Protein AF-A0A158KJ14-F1 (afdb_monomer_lite)

Radius of gyration: 31.63 Å; chains: 1; bounding box: 38×64×87 Å

Structure (mmCIF, N/CA/C/O backbone):
data_AF-A0A158KJ14-F1
#
_entry.id   AF-A0A158KJ14-F1
#
loop_
_atom_site.group_PDB
_atom_site.id
_atom_site.type_symbol
_atom_site.label_atom_id
_atom_site.label_alt_id
_atom_site.label_comp_id
_atom_site.label_asym_id
_atom_site.label_entity_id
_atom_site.label_seq_id
_atom_site.pdbx_PDB_ins_code
_atom_site.Cartn_x
_atom_site.Cartn_y
_atom_site.Cartn_z
_atom_site.occupancy
_atom_site.B_iso_or_equiv
_atom_site.auth_seq_id
_atom_site.auth_comp_id
_atom_site.auth_asym_id
_atom_site.auth_atom_id
_atom_site.pdbx_PDB_model_num
ATOM 1 N N . MET A 1 1 ? -6.276 -10.928 70.778 1.00 41.97 1 MET A N 1
ATOM 2 C CA . MET A 1 1 ? -7.414 -10.265 70.110 1.00 41.97 1 MET A CA 1
ATOM 3 C C . MET A 1 1 ? -7.277 -8.772 70.332 1.00 41.97 1 MET A C 1
ATOM 5 O O . MET A 1 1 ? -7.628 -8.351 71.420 1.00 41.97 1 MET A O 1
ATOM 9 N N . THR A 1 2 ? -6.784 -8.009 69.351 1.00 34.28 2 THR A N 1
ATOM 10 C CA . THR A 1 2 ? -7.153 -6.588 69.202 1.00 34.28 2 THR A CA 1
ATOM 11 C C . THR A 1 2 ? -6.913 -6.160 67.759 1.00 34.28 2 THR A C 1
ATOM 13 O O . THR A 1 2 ? -5.818 -6.326 67.227 1.00 34.28 2 THR A O 1
ATOM 16 N N . THR A 1 3 ? -7.967 -5.669 67.124 1.00 40.19 3 THR A N 1
ATOM 17 C CA . THR A 1 3 ? -8.015 -5.109 65.775 1.00 40.19 3 THR A CA 1
ATOM 18 C C . THR A 1 3 ? -7.750 -3.603 65.787 1.00 40.19 3 THR A C 1
ATOM 20 O O . THR A 1 3 ? -8.198 -2.917 66.698 1.00 40.19 3 THR A O 1
ATOM 23 N N . SER A 1 4 ? -7.072 -3.152 64.725 1.00 47.03 4 SER A N 1
ATOM 24 C CA . SER A 1 4 ? -7.265 -1.914 63.942 1.00 47.03 4 SER A CA 1
ATOM 25 C C . SER A 1 4 ? -7.388 -0.545 64.627 1.00 47.03 4 SER A C 1
ATOM 27 O O . SER A 1 4 ? -8.328 -0.303 65.372 1.00 47.03 4 SER A O 1
ATOM 29 N N . ASN A 1 5 ? -6.510 0.374 64.212 1.00 41.53 5 ASN A N 1
ATOM 30 C CA . ASN A 1 5 ? -6.753 1.724 63.657 1.00 41.53 5 ASN A CA 1
ATOM 31 C C . ASN A 1 5 ? -5.348 2.233 63.263 1.00 41.53 5 ASN A C 1
ATOM 33 O O . ASN A 1 5 ? -4.422 2.050 64.041 1.00 41.53 5 ASN A O 1
ATOM 37 N N . GLY A 1 6 ? -5.014 2.793 62.106 1.00 40.59 6 GLY A N 1
ATOM 38 C CA . GLY A 1 6 ? -5.742 3.451 61.026 1.00 40.59 6 GLY A CA 1
ATOM 39 C C . GLY A 1 6 ? -4.746 4.475 60.448 1.00 40.59 6 GLY A C 1
ATOM 40 O O . GLY A 1 6 ? -4.012 5.104 61.201 1.00 40.59 6 GLY A O 1
ATOM 41 N N . PHE A 1 7 ? -4.638 4.556 59.127 1.00 45.19 7 PHE A N 1
ATOM 42 C CA . PHE A 1 7 ? -3.625 5.247 58.311 1.00 45.19 7 PHE A CA 1
ATOM 43 C C . PHE A 1 7 ? -3.719 6.798 58.345 1.00 45.19 7 PHE A C 1
ATOM 45 O O . PHE A 1 7 ? -3.439 7.462 57.354 1.00 45.19 7 PHE A O 1
ATOM 52 N N . ASP A 1 8 ? -4.097 7.394 59.479 1.00 47.72 8 ASP A N 1
ATOM 53 C CA . ASP A 1 8 ? -4.491 8.813 59.559 1.00 47.72 8 ASP A CA 1
ATOM 54 C C . ASP A 1 8 ? -3.412 9.745 60.149 1.00 47.72 8 ASP A C 1
ATOM 56 O O . ASP A 1 8 ? -3.501 10.963 60.017 1.00 47.72 8 ASP A O 1
ATOM 60 N N . ASP A 1 9 ? -2.345 9.197 60.737 1.00 47.97 9 ASP A N 1
ATOM 61 C CA . ASP A 1 9 ? -1.320 9.978 61.461 1.00 47.97 9 ASP A CA 1
ATOM 62 C C . ASP A 1 9 ? -0.172 10.494 60.568 1.00 47.97 9 ASP A C 1
ATOM 64 O O . ASP A 1 9 ? 0.745 11.177 61.019 1.00 47.97 9 ASP A O 1
ATOM 68 N N . PHE A 1 10 ? -0.204 10.180 59.269 1.00 46.28 10 PHE A N 1
ATOM 69 C CA . PHE A 1 10 ? 0.839 10.569 58.311 1.00 46.28 10 PHE A CA 1
ATOM 70 C C . PHE A 1 10 ? 0.666 11.989 57.736 1.00 46.28 10 PHE A C 1
ATOM 72 O O . PHE A 1 10 ? 1.486 12.415 56.922 1.00 46.28 10 PHE A O 1
ATOM 79 N N . ALA A 1 11 ? -0.390 12.722 58.111 1.00 52.41 11 ALA A N 1
ATOM 80 C CA . ALA A 1 11 ? -0.846 13.882 57.340 1.00 52.41 11 ALA A CA 1
ATOM 81 C C . ALA A 1 11 ? -1.114 15.184 58.126 1.00 52.41 11 ALA A C 1
ATOM 83 O O . ALA A 1 11 ? -1.908 15.989 57.645 1.00 52.41 11 ALA A O 1
ATOM 84 N N . ASN A 1 12 ? -0.460 15.457 59.270 1.00 38.09 12 ASN A N 1
ATOM 85 C CA . ASN A 1 12 ? -0.265 16.848 59.747 1.00 38.09 12 ASN A CA 1
ATOM 86 C C . ASN A 1 12 ? 0.628 16.969 61.004 1.00 38.09 12 ASN A C 1
ATOM 88 O O . ASN A 1 12 ? 0.682 16.010 61.766 1.00 38.09 12 ASN A O 1
ATOM 92 N N . PRO A 1 13 ? 1.174 18.157 61.372 1.00 45.81 13 PRO A N 1
ATOM 93 C CA . PRO A 1 13 ? 1.462 19.382 60.601 1.00 45.81 13 PRO A CA 1
ATOM 94 C C . PRO A 1 13 ? 2.899 19.919 60.837 1.00 45.81 13 PRO A C 1
ATOM 96 O O . PRO A 1 13 ? 3.375 19.965 61.973 1.00 45.81 13 PRO A O 1
ATOM 99 N N . LEU A 1 14 ? 3.552 20.523 59.832 1.00 48.12 14 LEU A N 1
ATOM 100 C CA . LEU A 1 14 ? 4.488 21.614 60.152 1.00 48.12 14 LEU A CA 1
ATOM 101 C C . LEU A 1 14 ? 3.645 22.851 60.468 1.00 48.12 14 LEU A C 1
ATOM 103 O O . LEU A 1 14 ? 3.079 23.478 59.575 1.00 48.12 14 LEU A O 1
ATOM 107 N N . LYS A 1 15 ? 3.533 23.147 61.768 1.00 44.22 15 LYS A N 1
ATOM 108 C CA . LYS A 1 15 ? 2.963 24.372 62.344 1.00 44.22 15 LYS A CA 1
ATOM 109 C C . LYS A 1 15 ? 3.349 25.590 61.490 1.00 44.22 15 LYS A C 1
ATOM 111 O O . LYS A 1 15 ? 4.490 26.047 61.548 1.00 44.22 15 LYS A O 1
ATOM 116 N N . LYS A 1 16 ? 2.401 26.144 60.729 1.00 54.12 16 LYS A N 1
ATOM 117 C CA . LYS A 1 16 ? 2.501 27.538 60.289 1.00 54.12 16 LYS A CA 1
ATOM 118 C C . LYS A 1 16 ? 2.340 28.393 61.540 1.00 54.12 16 LYS A C 1
ATOM 120 O O . LYS A 1 16 ? 1.336 28.280 62.236 1.00 54.12 16 LYS A O 1
ATOM 125 N N . LYS A 1 17 ? 3.360 29.187 61.855 1.00 46.94 17 LYS A N 1
ATOM 126 C CA . LYS A 1 17 ? 3.258 30.242 62.859 1.00 46.94 17 LYS A CA 1
ATOM 127 C C . LYS A 1 17 ? 2.256 31.261 62.315 1.00 46.94 17 LYS A C 1
ATOM 129 O O . LYS A 1 17 ? 2.474 31.792 61.229 1.00 46.94 17 LYS A O 1
ATOM 134 N N . GLU A 1 18 ? 1.141 31.441 63.011 1.00 48.25 18 GLU A N 1
ATOM 135 C CA . GLU A 1 18 ? 0.174 32.492 62.694 1.00 48.25 18 GLU A CA 1
ATOM 136 C C . GLU A 1 18 ? 0.877 33.854 62.838 1.00 48.25 18 GLU 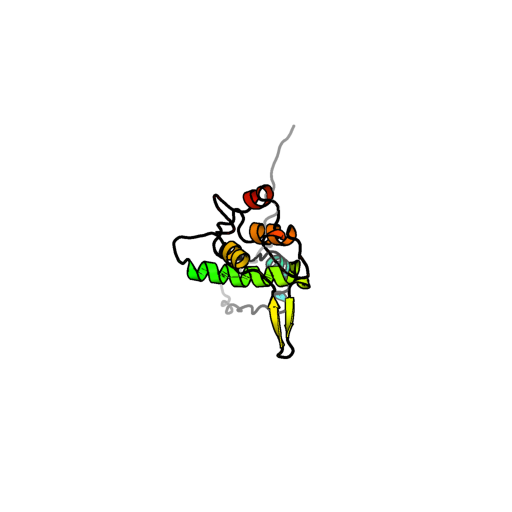A C 1
ATOM 138 O O . GLU A 1 18 ? 1.612 34.046 63.814 1.00 48.25 18 GLU A O 1
ATOM 143 N N . PRO A 1 19 ? 0.743 34.770 61.866 1.00 45.81 19 PRO A N 1
ATOM 144 C CA . PRO A 1 19 ? 1.256 36.122 62.017 1.00 45.81 19 PRO A CA 1
ATOM 145 C C . PRO A 1 19 ? 0.389 36.894 63.021 1.00 45.81 19 PRO A C 1
ATOM 147 O O . PRO A 1 19 ? -0.840 36.842 62.976 1.00 45.81 19 PRO A O 1
ATOM 150 N N . GLU A 1 20 ? 1.052 37.593 63.939 1.00 50.19 20 GLU A N 1
ATOM 151 C CA . GLU A 1 20 ? 0.428 38.520 64.886 1.00 50.19 20 GLU A CA 1
ATOM 152 C C . GLU A 1 20 ? -0.287 39.662 64.127 1.00 50.19 20 GLU A C 1
ATOM 154 O O . GLU A 1 20 ? 0.171 40.074 63.056 1.00 50.19 20 GLU A O 1
ATOM 159 N N . PRO A 1 21 ? -1.402 40.203 64.651 1.00 41.09 21 PRO A N 1
ATOM 160 C CA . PRO A 1 21 ? -2.197 41.202 63.948 1.00 41.09 21 PRO A CA 1
ATOM 161 C C . PRO A 1 21 ? -1.457 42.549 63.909 1.00 41.09 21 PRO A C 1
ATOM 163 O O . PRO A 1 21 ? -1.417 43.266 64.908 1.00 41.09 21 PRO A O 1
ATOM 166 N N . GLY A 1 22 ? -0.886 42.912 62.755 1.00 55.22 22 GLY A N 1
ATOM 167 C CA . GLY A 1 22 ? -0.313 44.250 62.551 1.00 55.22 22 GLY A CA 1
ATOM 168 C C . GLY A 1 22 ? 0.767 44.423 61.478 1.00 55.22 22 GLY A C 1
ATOM 169 O O . GLY A 1 22 ? 1.207 45.553 61.286 1.00 55.22 22 GLY A O 1
ATOM 170 N N . GLU A 1 23 ? 1.201 43.378 60.772 1.00 47.75 23 GLU A N 1
ATOM 171 C CA . GLU A 1 23 ? 2.186 43.519 59.685 1.00 47.75 23 GLU A CA 1
ATOM 172 C C . GLU A 1 23 ? 1.495 43.651 58.314 1.00 47.75 23 GLU A C 1
ATOM 174 O O . GLU A 1 23 ? 0.575 42.885 58.029 1.00 47.75 23 GLU A O 1
ATOM 179 N N . PRO A 1 24 ? 1.880 44.625 57.464 1.00 48.47 24 PRO A N 1
ATOM 180 C CA . PRO A 1 24 ? 1.299 44.767 56.133 1.00 48.47 24 PRO A CA 1
ATOM 181 C C . PRO A 1 24 ? 1.680 43.578 55.240 1.00 48.47 24 PRO A C 1
ATOM 183 O O . PRO A 1 24 ? 2.853 43.219 55.146 1.00 48.47 24 PRO A O 1
ATOM 186 N N . ASP A 1 25 ? 0.683 43.000 54.566 1.00 48.19 25 ASP A N 1
ATOM 187 C CA . ASP A 1 25 ? 0.858 41.917 53.597 1.00 48.19 25 ASP A CA 1
ATOM 188 C C . ASP A 1 25 ? 1.798 42.354 52.456 1.00 48.19 25 ASP A C 1
ATOM 190 O O . ASP A 1 25 ? 1.456 43.204 51.628 1.00 48.19 25 ASP A O 1
ATOM 194 N N . GLU A 1 26 ? 2.994 41.764 52.402 1.00 52.94 26 GLU A N 1
ATOM 195 C CA . GLU A 1 26 ? 3.920 41.898 51.27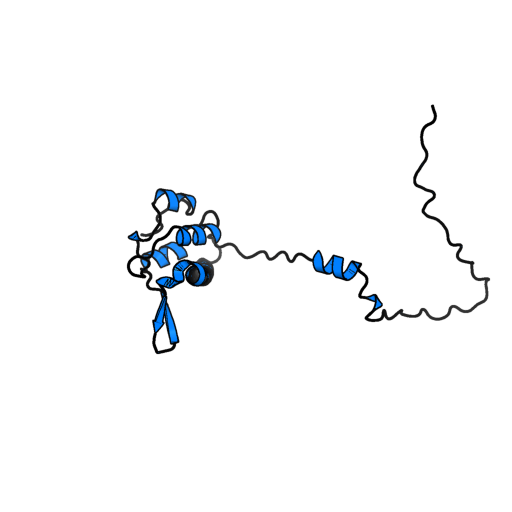4 1.00 52.94 26 GLU A CA 1
ATOM 196 C C . GLU A 1 26 ? 3.264 41.353 49.984 1.00 52.94 26 GLU A C 1
ATOM 198 O O . GLU A 1 26 ? 2.668 40.268 49.998 1.00 52.94 26 GLU A O 1
ATOM 203 N N . PRO A 1 27 ? 3.358 42.069 48.846 1.00 43.88 27 PRO A N 1
ATOM 204 C CA . PRO A 1 27 ? 2.707 41.673 47.604 1.00 43.88 27 PRO A CA 1
ATOM 205 C C . PRO A 1 27 ? 3.245 40.325 47.110 1.00 43.88 27 PRO A C 1
ATOM 207 O O . PRO A 1 27 ? 4.449 40.130 46.941 1.00 43.88 27 PRO A O 1
ATOM 210 N N . GLY A 1 28 ? 2.314 39.398 46.867 1.00 46.84 28 GLY A N 1
ATOM 211 C CA . GLY A 1 28 ? 2.583 38.029 46.443 1.00 46.84 28 GLY A CA 1
ATOM 212 C C . GLY A 1 28 ? 3.565 37.957 45.277 1.00 46.84 28 GLY A C 1
ATOM 213 O O . GLY A 1 28 ? 3.271 38.394 44.166 1.00 46.84 28 GLY A O 1
ATOM 214 N N . GLN A 1 29 ? 4.727 37.363 45.542 1.00 48.59 29 GLN A N 1
ATOM 215 C CA . GLN A 1 29 ? 5.708 37.023 44.522 1.00 48.59 29 GLN A CA 1
ATOM 216 C C . GLN A 1 29 ? 5.069 36.040 43.535 1.00 48.59 29 GLN A C 1
ATOM 218 O O . GLN A 1 29 ? 4.782 34.888 43.871 1.00 48.59 29 GLN A O 1
ATOM 223 N N . THR A 1 30 ? 4.849 36.484 42.298 1.00 45.94 30 THR A N 1
ATOM 224 C CA . THR A 1 30 ? 4.649 35.585 41.162 1.00 45.94 30 THR A CA 1
ATOM 225 C C . THR A 1 30 ? 5.946 34.814 40.979 1.00 45.94 30 THR A C 1
ATOM 227 O O . THR A 1 30 ? 6.924 35.340 40.455 1.00 45.94 30 THR A O 1
ATOM 230 N N . ASN A 1 31 ? 5.976 33.590 41.499 1.00 56.31 31 ASN A N 1
ATOM 231 C CA . ASN A 1 31 ? 7.130 32.711 41.426 1.00 56.31 31 ASN A CA 1
ATOM 232 C C . ASN A 1 31 ? 7.319 32.289 39.957 1.00 56.31 31 ASN A C 1
ATOM 234 O O . ASN A 1 31 ? 6.694 31.335 39.490 1.00 56.31 31 ASN A O 1
ATOM 238 N N . GLU A 1 32 ? 8.111 33.051 39.201 1.00 59.28 32 GLU A N 1
ATOM 239 C CA . GLU A 1 32 ? 8.570 32.648 37.874 1.00 59.28 32 GLU A CA 1
ATOM 240 C C . GLU A 1 32 ? 9.492 31.436 38.045 1.00 59.28 32 GLU A C 1
ATOM 242 O O . GLU A 1 32 ? 10.665 31.553 38.396 1.00 59.28 32 GLU A O 1
ATOM 247 N N . LEU A 1 33 ? 8.923 30.245 37.857 1.00 58.19 33 LEU A N 1
ATOM 248 C CA . LEU A 1 33 ? 9.644 28.978 37.923 1.00 58.19 33 LEU A CA 1
ATOM 249 C C . LEU A 1 33 ? 10.759 28.973 36.871 1.00 58.19 33 LEU A C 1
ATOM 251 O O . LEU A 1 33 ? 10.503 29.103 35.671 1.00 58.19 33 LEU A O 1
ATOM 255 N N . SER A 1 34 ? 12.001 28.809 37.323 1.00 59.84 34 SER A N 1
ATOM 256 C CA . SER A 1 34 ? 13.167 28.756 36.446 1.00 59.84 34 SER A CA 1
ATOM 257 C C . SER A 1 34 ? 13.105 27.518 35.538 1.00 59.84 34 SER A C 1
ATOM 259 O O . SER A 1 34 ? 12.556 26.479 35.908 1.00 59.84 34 SER A O 1
ATOM 261 N N . ALA A 1 35 ? 13.709 27.576 34.345 1.00 57.47 35 ALA A N 1
ATOM 262 C CA . ALA A 1 35 ? 13.716 26.450 33.398 1.00 57.47 35 ALA A CA 1
ATOM 263 C C . ALA A 1 35 ? 14.315 25.146 33.979 1.00 57.47 35 ALA A C 1
ATOM 265 O O . ALA A 1 35 ? 14.032 24.053 33.484 1.00 57.47 35 ALA A O 1
ATOM 266 N N . SER A 1 36 ? 15.130 25.251 35.033 1.00 57.50 36 SER A N 1
ATOM 267 C CA . SER A 1 36 ? 15.660 24.124 35.806 1.00 57.50 36 SER A CA 1
ATOM 268 C C . SER A 1 36 ? 14.618 23.447 36.699 1.00 57.50 36 SER A C 1
ATOM 270 O O . SER A 1 36 ? 14.670 22.227 36.837 1.00 57.50 36 SER A O 1
ATOM 272 N N . ASP A 1 37 ? 13.643 24.186 37.235 1.00 56.50 37 ASP A N 1
ATOM 273 C CA . ASP A 1 37 ? 12.578 23.640 38.095 1.00 56.50 37 ASP A CA 1
ATOM 274 C C . ASP A 1 37 ? 11.522 22.869 37.287 1.00 56.50 37 ASP A C 1
ATOM 276 O O . ASP A 1 37 ? 10.852 21.965 37.793 1.00 56.50 37 ASP A O 1
ATOM 280 N N . LEU A 1 38 ? 11.422 23.165 35.986 1.00 55.34 38 LEU A N 1
ATOM 281 C CA . LEU A 1 38 ? 10.581 22.435 35.035 1.00 55.34 38 LEU A CA 1
ATOM 282 C C . LEU A 1 38 ? 11.132 21.040 34.701 1.00 55.34 38 LEU A C 1
ATOM 284 O O . LEU A 1 38 ? 10.384 20.190 34.225 1.00 55.34 38 LEU A O 1
ATOM 288 N N . ARG A 1 39 ? 12.404 20.751 35.013 1.00 56.62 39 ARG A N 1
ATOM 289 C CA . ARG A 1 39 ? 12.994 19.402 34.913 1.00 56.62 39 ARG A CA 1
ATOM 290 C C . ARG A 1 39 ? 12.733 18.570 36.168 1.00 56.62 39 ARG A C 1
ATOM 292 O O . ARG A 1 39 ? 13.590 17.820 36.630 1.00 56.62 39 ARG A O 1
ATOM 299 N N . SER A 1 40 ? 11.545 18.695 36.750 1.00 63.47 40 SER A N 1
ATOM 300 C CA . SER A 1 40 ? 11.091 17.690 37.705 1.00 63.47 40 SER A CA 1
ATOM 301 C C . SER A 1 40 ? 10.913 16.368 36.951 1.00 63.47 40 SER A C 1
ATOM 303 O O . SER A 1 40 ? 10.387 16.353 35.840 1.00 63.47 40 SER A O 1
ATOM 305 N N . SER A 1 41 ? 11.324 15.247 37.545 1.00 61.00 41 SER A N 1
ATOM 306 C CA . SER A 1 41 ? 11.152 13.894 36.981 1.00 61.00 41 SER A CA 1
ATOM 307 C C . SER A 1 41 ? 9.722 13.602 36.513 1.00 61.00 41 SER A C 1
ATOM 309 O O . SER A 1 41 ? 9.504 12.768 35.637 1.00 61.00 41 SER A O 1
ATOM 311 N N . LYS A 1 42 ? 8.742 14.327 37.064 1.00 70.62 42 LYS A N 1
ATOM 312 C CA . LYS A 1 42 ? 7.349 14.282 36.633 1.00 70.62 42 LYS A CA 1
ATOM 313 C C . LYS A 1 42 ? 7.142 14.797 35.212 1.00 70.62 42 LYS A C 1
ATOM 315 O O . LYS A 1 42 ? 6.299 14.240 34.532 1.00 70.62 42 LYS A O 1
ATOM 320 N N . LEU A 1 43 ? 7.857 15.818 34.742 1.00 71.38 43 LEU A N 1
ATOM 321 C CA . LEU A 1 43 ? 7.661 16.353 33.388 1.00 71.38 43 LEU A CA 1
ATOM 322 C C . LEU A 1 43 ? 8.126 15.352 32.316 1.00 71.38 43 LEU A C 1
ATOM 324 O O . LEU A 1 43 ? 7.426 15.129 31.327 1.00 71.38 43 LEU A O 1
ATOM 328 N N . ASP A 1 44 ? 9.250 14.679 32.560 1.00 75.31 44 ASP A N 1
ATOM 329 C CA . ASP A 1 44 ? 9.735 13.571 31.726 1.00 75.31 44 ASP A CA 1
ATOM 330 C C . ASP A 1 44 ? 8.796 12.350 31.805 1.00 75.31 44 ASP A C 1
ATOM 332 O O . ASP A 1 44 ? 8.467 11.735 30.789 1.00 75.31 44 ASP A O 1
ATOM 336 N N . ASP A 1 45 ? 8.271 12.029 32.992 1.00 75.69 45 ASP A N 1
ATOM 337 C CA . ASP A 1 45 ? 7.257 10.977 33.155 1.00 75.69 45 ASP A CA 1
ATOM 338 C C . ASP A 1 45 ? 5.948 11.333 32.418 1.00 75.69 45 ASP A C 1
ATOM 340 O O . ASP A 1 45 ? 5.364 10.487 31.747 1.00 75.69 45 ASP A O 1
ATOM 344 N N . PHE A 1 46 ? 5.522 12.600 32.432 1.00 73.12 46 PHE A N 1
ATOM 345 C CA . PHE A 1 46 ? 4.340 13.076 31.708 1.00 73.12 46 PHE A CA 1
ATOM 346 C C . PHE A 1 46 ? 4.529 13.039 30.192 1.00 73.12 46 PHE A C 1
ATOM 348 O O . PHE A 1 46 ? 3.653 12.553 29.478 1.00 73.12 46 PHE A O 1
ATOM 355 N N . THR A 1 47 ? 5.664 13.520 29.686 1.00 75.00 47 THR A N 1
ATOM 356 C CA . THR A 1 47 ? 5.966 13.502 28.246 1.00 75.00 47 THR A CA 1
ATOM 357 C C . THR A 1 47 ? 6.148 12.079 27.722 1.00 75.00 47 THR A C 1
ATOM 359 O O . THR A 1 47 ? 5.656 11.771 26.639 1.00 75.00 47 THR A O 1
ATOM 362 N N . SER A 1 48 ? 6.740 11.173 28.509 1.00 72.62 48 SER A N 1
ATOM 363 C CA . SER A 1 48 ? 6.833 9.748 28.154 1.00 72.62 48 SER A CA 1
ATOM 364 C C . SER A 1 48 ? 5.475 9.028 28.159 1.00 72.62 48 SER A C 1
ATOM 366 O O . SER A 1 48 ? 5.272 8.064 27.415 1.00 72.62 48 SER A O 1
ATOM 368 N N . ARG A 1 49 ? 4.517 9.504 28.967 1.00 74.06 49 ARG A N 1
ATOM 369 C CA . ARG A 1 49 ? 3.147 8.969 29.045 1.00 74.06 49 ARG A CA 1
ATOM 370 C C . ARG A 1 49 ? 2.171 9.638 28.087 1.00 74.06 49 ARG A C 1
ATOM 372 O O . ARG A 1 49 ? 1.076 9.103 27.892 1.00 74.06 49 ARG A O 1
ATOM 379 N N . LEU A 1 50 ? 2.546 10.759 27.468 1.00 78.19 50 LEU A N 1
ATOM 380 C CA . LEU A 1 50 ? 1.731 11.436 26.470 1.00 78.19 50 LEU A CA 1
ATOM 381 C C . LEU A 1 50 ? 1.680 10.587 25.197 1.00 78.19 50 LEU A C 1
ATOM 383 O O . LEU A 1 50 ? 2.510 10.689 24.297 1.00 78.19 50 LEU A O 1
ATOM 387 N N . ARG A 1 51 ? 0.679 9.713 25.120 1.00 69.31 51 ARG A N 1
ATOM 388 C CA . ARG A 1 51 ? 0.385 8.956 23.908 1.00 69.31 51 ARG A CA 1
ATOM 389 C C . ARG A 1 51 ? -0.571 9.766 23.049 1.00 69.31 51 ARG A C 1
ATOM 391 O O . ARG A 1 51 ? -1.732 9.939 23.404 1.00 69.31 51 ARG A O 1
ATOM 398 N N . GLY A 1 52 ? -0.086 10.245 21.909 1.00 63.75 52 GLY A N 1
ATOM 399 C CA . GLY A 1 52 ? -0.959 10.781 20.872 1.00 63.75 52 GLY A CA 1
ATOM 400 C C . GLY A 1 52 ? -1.842 9.663 20.321 1.00 63.75 52 GLY A C 1
ATOM 401 O O . GLY A 1 52 ? -1.330 8.661 19.823 1.00 63.75 52 GLY A O 1
ATOM 402 N N . TYR A 1 53 ? -3.162 9.817 20.416 1.00 51.78 53 TYR A N 1
ATOM 403 C CA . 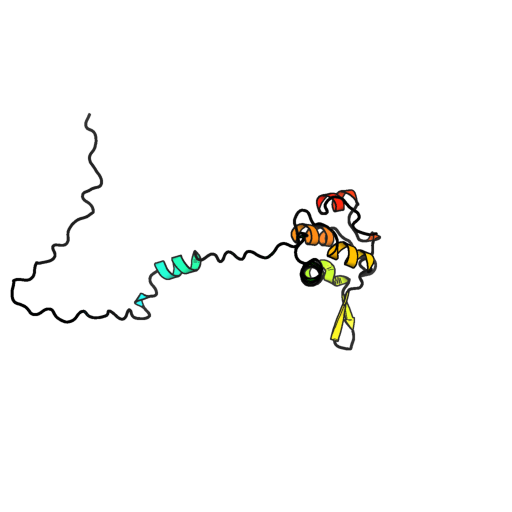TYR A 1 53 ? -4.097 8.963 19.691 1.00 51.78 53 TYR A CA 1
ATOM 404 C C . TYR A 1 53 ? -4.342 9.599 18.322 1.00 51.78 53 TYR A C 1
ATOM 406 O O . TYR A 1 53 ? -5.018 10.620 18.219 1.00 51.78 53 TYR A O 1
ATOM 414 N N . LEU A 1 54 ? -3.732 9.036 17.278 1.00 54.22 54 LEU A N 1
ATOM 415 C CA . LEU A 1 54 ? -4.007 9.434 15.902 1.00 54.22 54 LEU A CA 1
ATOM 416 C C . LEU A 1 54 ? -5.063 8.489 15.335 1.00 54.22 54 LEU A C 1
ATOM 418 O O . LEU A 1 54 ? -4.756 7.346 14.993 1.00 54.22 54 LEU A O 1
ATOM 422 N N . ASP A 1 55 ? -6.296 8.979 15.236 1.00 54.66 55 ASP A N 1
ATOM 423 C CA . ASP A 1 55 ? -7.365 8.279 14.529 1.00 54.66 55 ASP A CA 1
ATOM 424 C C . ASP A 1 55 ? -7.149 8.444 13.018 1.00 54.66 55 ASP A C 1
ATOM 426 O O . ASP A 1 55 ? -7.557 9.429 12.398 1.00 54.66 55 ASP A O 1
ATOM 430 N N . ILE A 1 56 ? -6.376 7.533 12.427 1.00 61.44 56 ILE A N 1
ATOM 431 C CA . ILE A 1 56 ? -6.135 7.538 10.984 1.00 61.44 56 ILE A CA 1
ATOM 432 C C . ILE A 1 56 ? -7.394 6.997 10.313 1.00 61.44 56 ILE A C 1
ATOM 434 O O . ILE A 1 56 ? -7.740 5.832 10.503 1.00 61.44 56 ILE A O 1
ATOM 438 N N . ALA A 1 57 ? -8.032 7.829 9.487 1.00 63.94 57 ALA A N 1
ATOM 439 C CA . ALA A 1 57 ? -9.183 7.441 8.679 1.00 63.94 57 ALA A CA 1
ATOM 440 C C . ALA A 1 57 ? -8.947 6.093 7.966 1.00 63.94 57 ALA A C 1
ATOM 442 O O . ALA A 1 57 ? -7.948 5.914 7.261 1.00 63.94 57 ALA A O 1
ATOM 443 N N . ASP A 1 58 ? -9.871 5.150 8.167 1.00 65.88 58 ASP A N 1
ATOM 444 C CA . ASP A 1 58 ? -9.779 3.790 7.634 1.00 65.88 58 ASP A CA 1
ATOM 445 C C . ASP A 1 58 ? -9.895 3.783 6.095 1.00 65.88 58 ASP A C 1
ATOM 447 O O . ASP A 1 58 ? -10.451 4.690 5.475 1.00 65.88 58 ASP A O 1
ATOM 451 N N . LEU A 1 59 ? -9.394 2.722 5.460 1.00 68.12 59 LEU A N 1
ATOM 452 C CA . LEU A 1 59 ? -9.566 2.485 4.024 1.00 68.12 59 LEU A CA 1
ATOM 453 C C . LEU A 1 59 ? -10.963 1.944 3.677 1.00 68.12 59 LEU A C 1
ATOM 455 O O . LEU A 1 59 ? -11.192 1.601 2.516 1.00 68.12 59 LEU A O 1
ATOM 459 N N . LYS A 1 60 ? -11.870 1.796 4.650 1.00 67.25 60 LYS A N 1
ATOM 460 C CA . LYS A 1 60 ? -13.211 1.233 4.442 1.00 67.25 60 LYS A CA 1
ATOM 461 C C . LYS A 1 60 ? -14.065 2.102 3.540 1.00 67.25 60 LYS A C 1
ATOM 463 O O . LYS A 1 60 ? -13.987 3.326 3.604 1.00 67.25 60 LYS A O 1
ATOM 468 N N . LEU A 1 61 ? -14.897 1.433 2.743 1.00 64.06 61 LEU A N 1
ATOM 469 C CA . LEU A 1 61 ? -15.826 2.105 1.855 1.00 64.06 61 LEU A CA 1
ATOM 470 C C . LEU A 1 61 ? -16.941 2.769 2.683 1.00 64.06 61 LEU A C 1
ATOM 472 O O . LEU A 1 61 ? -17.817 2.086 3.203 1.00 64.06 61 LEU A O 1
ATOM 476 N N . SER A 1 62 ? -16.875 4.088 2.855 1.00 66.62 62 SER A N 1
ATOM 477 C CA . SER A 1 62 ? -17.958 4.903 3.423 1.00 66.62 62 SER A CA 1
ATOM 478 C C . SER A 1 62 ? -18.770 5.526 2.288 1.00 66.62 62 SER A C 1
ATOM 480 O O . SER A 1 62 ? -18.206 5.870 1.248 1.00 66.62 62 SER A O 1
ATOM 482 N N . GLU A 1 63 ? -20.077 5.711 2.473 1.00 66.12 63 GLU A N 1
ATOM 483 C CA . GLU A 1 63 ? -20.950 6.300 1.444 1.00 66.12 63 GLU A CA 1
ATOM 484 C C . GLU A 1 63 ? -20.589 7.756 1.089 1.00 66.12 63 GLU A C 1
ATOM 486 O O . GLU A 1 63 ? -21.019 8.263 0.059 1.00 66.12 63 GLU A O 1
ATOM 491 N N . GLY A 1 64 ? -19.767 8.426 1.904 1.00 62.84 64 GLY A N 1
ATOM 492 C CA . GLY A 1 64 ? -19.595 9.878 1.839 1.00 62.84 64 GLY A CA 1
ATOM 493 C C . GLY A 1 64 ? -18.665 10.449 0.764 1.00 62.84 64 GLY A C 1
ATOM 494 O O . GLY A 1 64 ? -18.821 11.624 0.462 1.00 62.84 64 GLY A O 1
ATOM 495 N N . ASP A 1 65 ? -17.708 9.698 0.196 1.00 75.81 65 ASP A N 1
ATOM 496 C CA . ASP A 1 65 ? -16.829 10.230 -0.874 1.00 75.81 65 ASP A CA 1
ATOM 497 C C . ASP A 1 65 ? -15.946 9.141 -1.522 1.00 75.81 65 ASP A C 1
ATOM 499 O O . ASP A 1 65 ? -14.854 8.823 -1.032 1.00 75.81 65 ASP A O 1
ATOM 503 N N . ARG A 1 66 ? -16.429 8.488 -2.585 1.00 79.94 66 ARG A N 1
ATOM 504 C CA . ARG A 1 66 ? -15.738 7.336 -3.199 1.00 79.94 66 ARG A CA 1
ATOM 505 C C . ARG A 1 66 ? -14.398 7.719 -3.829 1.00 79.94 66 ARG A C 1
ATOM 507 O O . ARG A 1 66 ? -13.442 6.948 -3.740 1.00 79.94 66 ARG A O 1
ATOM 514 N N . GLU A 1 67 ? -14.318 8.896 -4.439 1.00 85.31 67 GLU A N 1
ATOM 515 C CA . GLU A 1 67 ? -13.121 9.370 -5.141 1.00 85.31 67 GLU A CA 1
ATOM 516 C C . GLU A 1 67 ? -11.994 9.680 -4.159 1.00 85.31 67 GLU A C 1
ATOM 518 O O . GLU A 1 67 ? -10.866 9.204 -4.316 1.00 85.31 67 GLU A O 1
ATOM 523 N N . LEU A 1 68 ? -12.311 10.390 -3.074 1.00 84.88 68 LEU A N 1
ATOM 524 C CA . LEU A 1 68 ? -11.337 10.694 -2.032 1.00 84.88 68 LEU A CA 1
ATOM 525 C C . LEU A 1 68 ? -10.809 9.421 -1.351 1.00 84.88 68 LEU A C 1
ATOM 527 O O . LEU A 1 68 ? -9.631 9.333 -0.996 1.00 84.88 68 LEU A O 1
ATOM 531 N N . GLN A 1 69 ? -11.653 8.400 -1.203 1.00 82.56 69 GLN A N 1
ATOM 532 C CA . GLN A 1 69 ? -11.240 7.095 -0.682 1.00 82.56 69 GLN A CA 1
ATOM 533 C C . GLN A 1 69 ? -10.314 6.349 -1.643 1.00 82.56 69 GLN A C 1
ATOM 535 O O . GLN A 1 69 ? -9.297 5.809 -1.201 1.00 82.56 69 GLN A O 1
ATOM 540 N N . MET A 1 70 ? -10.610 6.359 -2.945 1.00 88.81 70 MET A N 1
ATOM 541 C CA . MET A 1 70 ? -9.708 5.815 -3.964 1.00 88.81 70 MET A CA 1
ATOM 542 C C . MET A 1 70 ? -8.355 6.523 -3.943 1.00 88.81 70 MET A C 1
ATOM 544 O O . MET A 1 70 ? -7.324 5.856 -3.969 1.00 88.81 70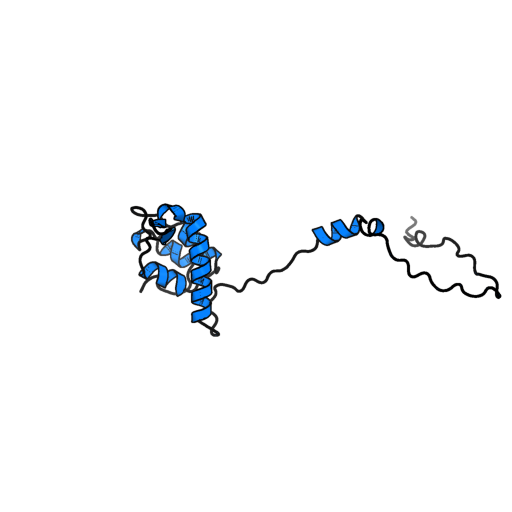 MET A O 1
ATOM 548 N N . LEU A 1 71 ? -8.334 7.851 -3.803 1.00 90.75 71 LEU A N 1
ATOM 549 C CA . LEU A 1 71 ? -7.091 8.612 -3.701 1.00 90.75 71 LEU A CA 1
ATOM 550 C C . LEU A 1 71 ? -6.279 8.214 -2.457 1.00 90.75 71 LEU A C 1
ATOM 552 O O . LEU A 1 71 ? -5.085 7.924 -2.568 1.00 90.75 71 LEU A O 1
ATOM 556 N N . ARG A 1 72 ? -6.914 8.124 -1.279 1.00 89.50 72 ARG A N 1
ATOM 557 C CA . ARG A 1 72 ? -6.253 7.647 -0.045 1.00 89.50 72 ARG A CA 1
ATOM 558 C C . ARG A 1 72 ? -5.680 6.240 -0.225 1.00 89.50 72 ARG A C 1
ATOM 560 O O . ARG A 1 72 ? -4.532 5.989 0.153 1.00 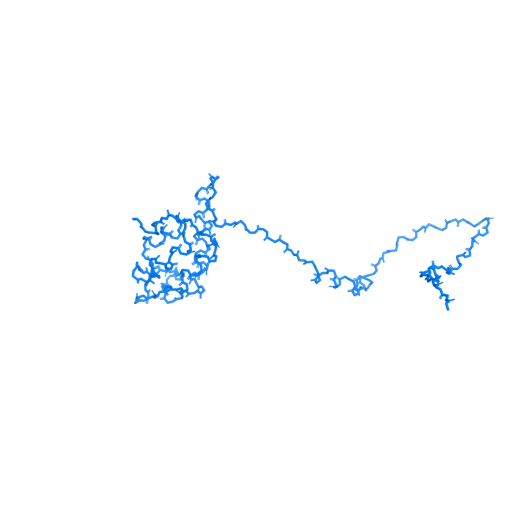89.50 72 ARG A O 1
ATOM 567 N N . ARG A 1 73 ? -6.447 5.335 -0.842 1.00 91.25 73 ARG A N 1
ATOM 568 C CA . ARG A 1 73 ? -6.005 3.970 -1.167 1.00 91.25 73 ARG A CA 1
ATOM 569 C C . ARG A 1 73 ? -4.830 3.976 -2.135 1.00 91.25 73 ARG A C 1
ATOM 571 O O . ARG A 1 73 ? -3.868 3.267 -1.874 1.00 91.25 73 ARG A O 1
ATOM 578 N N . ALA A 1 74 ? -4.847 4.798 -3.181 1.00 94.00 74 ALA A N 1
ATOM 579 C CA . ALA A 1 74 ? -3.760 4.898 -4.155 1.00 94.00 74 ALA A CA 1
ATOM 580 C C . ALA A 1 74 ? -2.447 5.355 -3.503 1.00 94.00 74 ALA A C 1
ATOM 582 O O . ALA A 1 74 ? -1.395 4.742 -3.709 1.00 94.00 74 ALA A O 1
ATOM 583 N N . VAL A 1 75 ? -2.509 6.387 -2.655 1.00 93.56 75 VAL A N 1
ATOM 584 C CA . VAL A 1 75 ? -1.343 6.876 -1.903 1.00 93.56 75 VAL A CA 1
ATOM 585 C C . VAL A 1 75 ? -0.798 5.781 -0.984 1.00 93.56 75 VAL A C 1
ATOM 587 O O . VAL A 1 75 ? 0.413 5.533 -0.953 1.00 93.56 75 VAL A O 1
ATOM 590 N N . LYS A 1 76 ? -1.683 5.079 -0.264 1.00 93.19 76 LYS A N 1
ATOM 591 C CA . LYS A 1 76 ? -1.273 4.016 0.656 1.00 93.19 76 LYS A CA 1
ATOM 592 C C . LYS A 1 76 ? -0.709 2.799 -0.075 1.00 93.19 76 LYS A C 1
ATOM 594 O O . LYS A 1 76 ? 0.354 2.311 0.305 1.00 93.19 76 LYS A O 1
ATOM 599 N N . LEU A 1 77 ? -1.365 2.368 -1.147 1.00 95.06 77 LEU A N 1
ATOM 600 C CA . LEU A 1 77 ? -0.932 1.288 -2.027 1.00 95.06 77 LEU A CA 1
ATOM 601 C C . LEU A 1 77 ? 0.479 1.559 -2.548 1.00 95.06 77 LEU A C 1
ATOM 603 O O . LEU A 1 77 ? 1.357 0.711 -2.409 1.00 95.06 77 LEU A O 1
ATOM 607 N N . ARG A 1 78 ? 0.736 2.769 -3.062 1.00 95.19 78 ARG A N 1
ATOM 608 C CA . ARG A 1 78 ? 2.071 3.160 -3.533 1.00 95.19 78 ARG A CA 1
ATOM 609 C C . ARG A 1 78 ? 3.129 3.034 -2.436 1.00 95.19 78 ARG A C 1
ATOM 611 O O . ARG A 1 78 ? 4.217 2.526 -2.698 1.00 95.19 78 ARG A O 1
ATOM 618 N N . SER A 1 79 ? 2.823 3.486 -1.220 1.00 94.38 79 SER A N 1
ATOM 619 C CA . SER A 1 79 ? 3.738 3.376 -0.077 1.00 94.38 79 SER A CA 1
ATOM 620 C C . SER A 1 79 ? 4.046 1.914 0.270 1.00 94.38 79 SER A C 1
ATOM 622 O O . SER A 1 79 ? 5.215 1.561 0.413 1.00 94.38 79 SER A O 1
ATOM 624 N N . ILE A 1 80 ? 3.027 1.052 0.329 1.00 94.69 80 ILE A N 1
ATOM 625 C CA . ILE A 1 80 ? 3.194 -0.374 0.653 1.00 94.69 80 ILE A CA 1
ATOM 626 C C . ILE A 1 80 ? 3.984 -1.099 -0.439 1.00 94.69 80 ILE A C 1
ATOM 628 O O . ILE A 1 80 ? 4.879 -1.882 -0.127 1.00 94.69 80 ILE A O 1
ATOM 632 N N . LEU A 1 81 ? 3.703 -0.819 -1.714 1.00 95.38 81 LEU A N 1
ATOM 633 C CA . LEU A 1 81 ? 4.425 -1.419 -2.837 1.00 95.38 81 LEU A CA 1
ATOM 634 C C . LEU A 1 81 ? 5.909 -1.045 -2.819 1.00 95.38 81 LEU A C 1
ATOM 636 O O . LEU A 1 81 ? 6.754 -1.908 -3.029 1.00 95.38 81 LEU A O 1
ATOM 640 N N . LYS A 1 82 ? 6.260 0.208 -2.510 1.00 94.12 82 LYS A N 1
ATOM 641 C CA . LYS A 1 82 ? 7.673 0.609 -2.388 1.00 94.12 82 LYS A CA 1
ATOM 642 C C . LYS A 1 82 ? 8.424 -0.156 -1.301 1.00 94.12 82 LYS A C 1
ATOM 644 O O . LYS A 1 82 ? 9.621 -0.404 -1.437 1.00 94.12 82 LYS A O 1
ATOM 649 N N . LEU A 1 83 ? 7.734 -0.511 -0.220 1.00 93.00 83 LEU A N 1
ATOM 650 C CA . LEU A 1 83 ? 8.325 -1.248 0.892 1.00 93.00 83 LEU A CA 1
ATOM 651 C C . LEU A 1 83 ? 8.444 -2.742 0.572 1.00 93.00 83 LEU A C 1
ATOM 653 O O . LEU A 1 83 ? 9.524 -3.310 0.725 1.00 93.00 83 LEU A O 1
ATOM 657 N N . ASN A 1 84 ? 7.361 -3.351 0.083 1.00 92.50 84 ASN A N 1
ATOM 658 C CA . ASN A 1 84 ? 7.217 -4.806 -0.018 1.00 92.50 84 ASN A CA 1
ATOM 659 C C . ASN A 1 84 ? 7.439 -5.374 -1.435 1.00 92.50 84 ASN A C 1
ATOM 661 O O . ASN A 1 84 ? 7.656 -6.572 -1.587 1.00 92.50 84 ASN A O 1
ATOM 665 N N . ALA A 1 85 ? 7.403 -4.541 -2.479 1.00 93.12 85 ALA A N 1
ATOM 666 C CA . ALA A 1 85 ? 7.381 -4.965 -3.881 1.00 93.12 85 ALA A CA 1
ATOM 667 C C . ALA A 1 85 ? 8.423 -4.241 -4.755 1.00 93.12 85 ALA A C 1
ATOM 669 O O . ALA A 1 85 ? 8.196 -3.998 -5.935 1.00 93.12 85 ALA A O 1
ATOM 670 N N . LYS A 1 86 ? 9.603 -3.921 -4.205 1.00 92.81 86 LYS A N 1
ATOM 671 C CA . LYS A 1 86 ? 10.704 -3.245 -4.928 1.00 92.81 86 LYS A CA 1
ATOM 672 C C . LYS A 1 86 ? 11.015 -3.802 -6.333 1.00 92.81 86 LYS A C 1
ATOM 674 O O . LYS A 1 86 ? 11.241 -2.984 -7.220 1.00 92.81 86 LYS A O 1
ATOM 679 N N . PRO A 1 87 ? 10.992 -5.131 -6.588 1.00 93.31 87 PRO A N 1
ATOM 680 C CA . PRO A 1 87 ? 11.339 -5.681 -7.903 1.00 93.31 87 PRO A CA 1
ATOM 681 C C . PRO A 1 87 ? 10.436 -5.243 -9.062 1.00 93.31 87 PRO A C 1
ATOM 683 O O . PRO A 1 87 ? 10.815 -5.436 -10.214 1.00 93.31 87 PRO A O 1
ATOM 686 N N . ILE A 1 88 ? 9.247 -4.693 -8.787 1.00 95.19 88 ILE A N 1
ATOM 687 C CA . ILE A 1 88 ? 8.327 -4.248 -9.843 1.00 95.19 88 ILE A CA 1
ATOM 688 C C . ILE A 1 88 ? 8.578 -2.805 -10.295 1.00 95.19 88 ILE A C 1
ATOM 690 O O . ILE A 1 88 ? 7.982 -2.372 -11.282 1.00 95.19 88 ILE A O 1
ATOM 694 N N . PHE A 1 89 ? 9.410 -2.048 -9.574 1.00 95.50 89 PHE A N 1
ATOM 695 C CA . PHE A 1 89 ? 9.701 -0.653 -9.891 1.00 95.50 89 PHE A CA 1
ATOM 696 C C . PHE A 1 89 ? 10.871 -0.539 -10.872 1.00 95.50 89 PHE A C 1
ATOM 698 O O . PHE A 1 89 ? 11.915 -1.165 -10.700 1.00 95.50 89 PHE A O 1
ATOM 705 N N . ILE A 1 90 ? 10.694 0.297 -11.895 1.00 93.69 90 ILE A N 1
ATOM 706 C CA . ILE A 1 90 ? 11.722 0.677 -12.862 1.00 93.69 90 ILE A CA 1
ATOM 707 C C . ILE A 1 90 ? 11.975 2.176 -12.728 1.00 93.69 90 ILE A C 1
ATOM 709 O O . ILE A 1 90 ? 11.035 2.973 -12.748 1.00 93.69 90 ILE A O 1
ATOM 713 N N . ASN A 1 91 ? 13.251 2.548 -12.663 1.00 92.44 91 ASN A N 1
ATOM 714 C CA . ASN A 1 91 ? 13.693 3.932 -12.766 1.00 92.44 91 ASN A CA 1
ATOM 715 C C . ASN A 1 91 ? 14.019 4.260 -14.223 1.00 92.44 91 ASN A C 1
ATOM 717 O O . ASN A 1 91 ? 14.804 3.558 -14.861 1.00 92.44 91 ASN A O 1
ATOM 721 N N . TYR A 1 92 ? 13.424 5.327 -14.740 1.00 88.25 92 TYR A N 1
ATOM 722 C CA . TYR A 1 92 ? 13.728 5.857 -16.063 1.00 88.25 92 TYR A CA 1
ATOM 723 C C . TYR A 1 92 ? 14.830 6.916 -15.969 1.00 88.25 92 TYR A C 1
ATOM 725 O O . TYR A 1 92 ? 15.053 7.523 -14.921 1.00 88.25 92 TYR A O 1
ATOM 733 N N . SER A 1 93 ? 15.517 7.162 -17.086 1.00 85.12 93 SER A N 1
ATOM 734 C CA . SER A 1 93 ? 16.624 8.128 -17.170 1.00 85.12 93 SER A CA 1
ATOM 735 C C . SER A 1 93 ? 16.218 9.565 -16.824 1.00 85.12 93 SER A C 1
ATOM 737 O O . SER A 1 93 ? 17.058 10.356 -16.412 1.00 85.12 93 SER A O 1
ATOM 739 N N . ASN A 1 94 ? 14.932 9.897 -16.940 1.00 89.75 94 ASN A N 1
ATOM 740 C CA . ASN A 1 94 ? 14.354 11.184 -16.551 1.00 89.75 94 ASN A CA 1
ATOM 741 C C . ASN A 1 94 ? 14.072 11.308 -15.037 1.00 89.75 94 ASN A C 1
ATOM 743 O O . ASN A 1 94 ? 13.459 12.285 -14.613 1.00 89.75 94 ASN A O 1
ATOM 747 N N . GLY A 1 95 ? 14.474 10.322 -14.229 1.00 87.50 95 GLY A N 1
ATOM 748 C CA . GLY A 1 95 ? 14.257 10.305 -12.782 1.00 87.50 95 GLY A CA 1
ATOM 749 C C . GLY A 1 95 ? 12.845 9.897 -12.356 1.00 87.50 95 GLY A C 1
ATOM 750 O O . GLY A 1 95 ? 12.549 9.906 -11.162 1.00 87.50 95 GLY A O 1
ATOM 751 N N . ILE A 1 96 ? 11.968 9.527 -13.297 1.00 88.44 96 ILE A N 1
ATOM 752 C CA . ILE A 1 96 ? 10.625 9.040 -12.975 1.00 88.44 96 ILE A CA 1
ATOM 753 C C . ILE A 1 96 ? 10.686 7.540 -12.677 1.00 88.44 96 ILE A C 1
ATOM 755 O O . ILE A 1 96 ? 11.294 6.756 -13.406 1.00 88.44 96 ILE A O 1
ATOM 759 N N . GLU A 1 97 ? 10.022 7.135 -11.601 1.00 91.44 97 GLU A N 1
ATOM 760 C CA . GLU A 1 97 ? 9.915 5.745 -11.172 1.00 91.44 97 GLU A CA 1
ATOM 761 C C . GLU A 1 97 ? 8.498 5.222 -11.454 1.00 91.44 97 GLU A C 1
ATOM 763 O O . GLU A 1 97 ? 7.516 5.790 -10.967 1.00 91.44 97 GLU A O 1
ATOM 768 N N . TYR A 1 98 ? 8.386 4.122 -12.203 1.00 92.31 98 TYR A N 1
ATOM 769 C CA . TYR A 1 98 ? 7.105 3.471 -12.498 1.00 92.31 98 TYR A CA 1
ATOM 770 C C . TYR A 1 98 ? 7.080 2.033 -11.997 1.00 92.31 98 TYR A C 1
ATOM 772 O O . TYR A 1 98 ? 8.066 1.308 -12.099 1.00 92.31 98 TYR A O 1
ATOM 780 N N . ALA A 1 99 ? 5.916 1.598 -11.521 1.00 94.50 99 ALA A N 1
ATOM 781 C CA . ALA A 1 99 ? 5.666 0.209 -11.166 1.00 94.50 99 ALA A CA 1
ATOM 782 C C . ALA A 1 99 ? 5.068 -0.552 -12.359 1.00 94.50 99 ALA A C 1
ATOM 784 O O . ALA A 1 99 ? 4.108 -0.093 -12.978 1.00 94.50 99 ALA A O 1
ATOM 785 N N . ARG A 1 100 ? 5.594 -1.740 -12.667 1.00 95.94 100 ARG A N 1
ATOM 786 C CA . ARG A 1 100 ? 5.051 -2.637 -13.698 1.00 95.94 100 ARG A CA 1
ATOM 787 C C . ARG A 1 100 ? 3.871 -3.436 -13.146 1.00 95.94 100 ARG A C 1
ATOM 789 O O . ARG A 1 100 ? 4.027 -4.596 -12.763 1.00 95.94 100 ARG A O 1
ATOM 796 N N . ILE A 1 101 ? 2.699 -2.818 -13.089 1.00 95.75 101 ILE A N 1
ATOM 797 C CA . ILE A 1 101 ? 1.485 -3.420 -12.524 1.00 95.75 101 ILE A CA 1
ATOM 798 C C . ILE A 1 101 ? 0.401 -3.452 -13.595 1.00 95.75 101 ILE A C 1
ATOM 800 O O . ILE A 1 101 ? 0.225 -2.482 -14.326 1.00 95.75 101 ILE A O 1
ATOM 804 N N . ASN A 1 102 ? -0.310 -4.573 -13.702 1.00 95.12 102 ASN A N 1
ATOM 805 C CA . ASN A 1 102 ? -1.480 -4.663 -14.566 1.00 95.12 102 ASN A CA 1
ATOM 806 C C . ASN A 1 102 ? -2.620 -3.781 -14.023 1.00 95.12 102 ASN A C 1
ATOM 808 O O . ASN A 1 102 ? -2.898 -3.793 -12.826 1.00 95.12 102 ASN A O 1
ATOM 812 N N . GLU A 1 103 ? -3.300 -3.052 -14.904 1.00 93.56 103 GLU A N 1
ATOM 813 C CA . GLU A 1 103 ? -4.364 -2.110 -14.539 1.00 93.56 103 GLU A CA 1
ATOM 814 C C . GLU A 1 103 ? -5.505 -2.763 -13.747 1.00 93.56 103 GLU A C 1
ATOM 816 O O . GLU A 1 103 ? -5.923 -2.215 -12.731 1.00 93.56 103 GLU A O 1
ATOM 821 N N . SER A 1 104 ? -5.900 -3.992 -14.100 1.00 92.88 104 SER A N 1
ATOM 822 C CA . SER A 1 104 ? -6.930 -4.749 -13.365 1.00 92.88 104 SER A CA 1
ATOM 823 C C . SER A 1 104 ? -6.590 -4.952 -11.883 1.00 92.88 104 SER A C 1
ATOM 825 O O . SER A 1 104 ? -7.477 -4.993 -11.032 1.00 92.88 104 SER A O 1
ATOM 827 N N . ILE A 1 105 ? -5.299 -5.037 -11.546 1.00 94.38 105 ILE A N 1
ATOM 828 C CA . ILE A 1 105 ? -4.843 -5.173 -10.161 1.00 94.38 105 ILE A CA 1
ATOM 829 C C . ILE A 1 105 ? -4.975 -3.857 -9.421 1.00 94.38 105 ILE A C 1
ATOM 831 O O . ILE A 1 105 ? -5.414 -3.839 -8.271 1.00 94.38 105 ILE A O 1
ATOM 835 N N . ILE A 1 106 ? -4.595 -2.761 -10.078 1.00 94.44 106 ILE A N 1
ATOM 836 C CA . ILE A 1 106 ? -4.734 -1.416 -9.525 1.00 94.44 106 ILE A CA 1
ATOM 837 C C . ILE A 1 106 ? -6.211 -1.161 -9.235 1.00 94.44 106 ILE A C 1
ATOM 839 O O . ILE A 1 106 ? -6.554 -0.839 -8.099 1.00 94.44 106 ILE A O 1
ATOM 843 N N . ASP A 1 107 ? -7.081 -1.394 -10.216 1.00 92.19 107 ASP A N 1
ATOM 844 C CA . ASP A 1 107 ? -8.525 -1.247 -10.051 1.00 92.19 107 ASP A CA 1
ATOM 845 C C . ASP A 1 107 ? -9.057 -2.090 -8.891 1.00 92.19 107 ASP A C 1
ATOM 847 O O . ASP A 1 107 ? -9.816 -1.582 -8.061 1.00 92.19 107 ASP A O 1
ATOM 851 N N . GLY A 1 108 ? -8.595 -3.333 -8.764 1.00 92.31 108 GLY A N 1
ATOM 852 C CA . GLY A 1 108 ? -8.960 -4.196 -7.652 1.00 92.31 108 GLY A CA 1
ATOM 853 C C . GLY A 1 108 ? -8.591 -3.625 -6.286 1.00 92.31 108 GLY A C 1
ATOM 854 O O . GLY A 1 108 ? -9.456 -3.490 -5.418 1.00 92.31 108 GLY A O 1
ATOM 855 N N . PHE A 1 109 ? -7.342 -3.187 -6.095 1.00 92.94 109 PHE A N 1
ATOM 856 C CA . PHE A 1 109 ? -6.914 -2.569 -4.833 1.00 92.94 109 PHE A CA 1
ATOM 857 C C . PHE A 1 109 ? -7.648 -1.256 -4.526 1.00 92.94 109 PHE A C 1
ATOM 859 O O . PHE A 1 109 ? -7.856 -0.927 -3.356 1.00 92.94 109 PHE A O 1
ATOM 866 N N . LEU A 1 110 ? -8.031 -0.490 -5.549 1.00 92.06 110 LEU A N 1
ATOM 867 C CA . LEU A 1 110 ? -8.720 0.786 -5.361 1.00 92.06 110 LEU A CA 1
ATOM 868 C C . LEU A 1 110 ? -10.211 0.612 -5.064 1.00 92.06 110 LEU A C 1
ATOM 870 O O . LEU A 1 110 ? -10.768 1.413 -4.311 1.00 92.06 110 LEU A O 1
ATOM 874 N N . ARG A 1 111 ? -10.857 -0.426 -5.607 1.00 89.00 111 ARG A N 1
ATOM 875 C CA . ARG A 1 111 ? -12.321 -0.592 -5.575 1.00 89.00 111 ARG A CA 1
ATOM 876 C C . ARG A 1 111 ? -12.824 -1.619 -4.565 1.00 89.00 111 ARG A C 1
ATOM 878 O O . ARG A 1 111 ? -13.968 -1.484 -4.137 1.00 89.00 111 ARG A O 1
ATOM 885 N N . CYS A 1 112 ? -12.019 -2.606 -4.174 1.00 88.94 112 CYS A N 1
ATOM 886 C CA . CYS A 1 112 ? -12.481 -3.690 -3.300 1.00 88.94 112 CYS A CA 1
ATOM 887 C C . CYS A 1 112 ? -12.798 -3.227 -1.865 1.00 88.94 112 CYS A C 1
ATOM 889 O O . CYS A 1 112 ? -12.310 -2.194 -1.401 1.00 88.94 112 CYS A O 1
ATOM 891 N N . ASP A 1 113 ? -13.628 -3.983 -1.145 1.00 88.31 113 ASP A N 1
ATOM 892 C CA . ASP A 1 113 ? -13.904 -3.720 0.270 1.00 88.31 113 ASP A CA 1
ATOM 893 C C . ASP A 1 113 ? -12.998 -4.577 1.163 1.00 88.31 113 ASP A C 1
ATOM 895 O O . ASP A 1 113 ? -13.149 -5.797 1.251 1.00 88.31 113 ASP A O 1
ATOM 899 N N . PHE A 1 114 ? -12.021 -3.940 1.810 1.00 89.62 114 PHE A N 1
ATOM 900 C CA . PHE A 1 114 ? -11.064 -4.626 2.671 1.00 89.62 114 PHE A CA 1
ATOM 901 C C . PHE A 1 114 ? -11.658 -4.904 4.051 1.00 89.62 114 PHE A C 1
ATOM 903 O O . PHE A 1 114 ? -12.047 -3.983 4.768 1.00 89.62 114 PHE A O 1
ATOM 910 N N . VAL A 1 115 ? -11.595 -6.161 4.493 1.00 89.88 115 VAL A N 1
ATOM 911 C CA . VAL A 1 115 ? -12.091 -6.573 5.817 1.00 89.88 115 VAL A CA 1
ATOM 912 C C . VAL A 1 115 ? -11.335 -5.856 6.950 1.00 89.88 115 VAL A C 1
ATOM 914 O O . VAL A 1 115 ? -11.952 -5.390 7.909 1.00 89.88 115 VAL A O 1
ATOM 917 N N . HIS A 1 116 ? -10.010 -5.710 6.814 1.00 88.75 116 HIS A N 1
ATOM 918 C CA . HIS A 1 116 ? -9.121 -5.096 7.812 1.00 88.75 116 HIS A CA 1
ATOM 919 C C . HIS A 1 116 ? -8.372 -3.862 7.270 1.00 88.75 116 HIS A C 1
ATOM 921 O O . HIS A 1 116 ? -7.244 -3.581 7.690 1.00 88.75 116 HIS A O 1
ATOM 927 N N . GLY A 1 117 ? -8.955 -3.156 6.294 1.00 89.38 117 GLY A N 1
ATOM 928 C CA . GLY A 1 117 ? -8.375 -1.939 5.718 1.00 89.38 117 GLY A CA 1
ATOM 929 C C . GLY A 1 117 ? -6.946 -2.146 5.198 1.00 89.38 117 GLY A C 1
ATOM 930 O O . GLY A 1 117 ? -6.678 -3.041 4.394 1.00 89.38 117 GLY A O 1
ATOM 931 N N . VAL A 1 118 ? -6.005 -1.334 5.692 1.00 90.06 118 VAL A N 1
ATOM 932 C CA . VAL A 1 118 ? -4.584 -1.359 5.286 1.00 90.06 118 VAL A CA 1
ATOM 933 C C . VAL A 1 118 ? -3.937 -2.729 5.495 1.00 90.06 118 VAL A C 1
ATOM 935 O O . VAL A 1 118 ? -3.135 -3.150 4.666 1.00 90.06 118 VAL A O 1
ATOM 938 N N . ARG A 1 119 ? -4.280 -3.440 6.578 1.00 89.88 119 ARG A N 1
ATOM 939 C CA . ARG A 1 119 ? -3.648 -4.732 6.889 1.00 89.88 119 ARG A CA 1
ATOM 940 C C . ARG A 1 119 ? -4.012 -5.808 5.880 1.00 89.88 119 ARG A C 1
ATOM 942 O O . ARG A 1 119 ? -3.154 -6.594 5.501 1.00 89.88 119 ARG A O 1
ATOM 949 N N . SER A 1 120 ? -5.258 -5.801 5.411 1.00 93.12 120 SER A N 1
ATOM 950 C CA . SER A 1 120 ? -5.686 -6.665 4.310 1.00 93.12 120 SER A CA 1
ATOM 951 C C . SER A 1 120 ? -4.906 -6.346 3.030 1.00 93.12 120 SER A C 1
ATOM 953 O O . SER A 1 120 ? -4.388 -7.257 2.392 1.00 93.12 120 SER A O 1
ATOM 955 N N . MET A 1 121 ? -4.768 -5.063 2.674 1.00 93.69 121 MET A N 1
ATOM 956 C CA . MET A 1 121 ? -3.996 -4.642 1.497 1.00 93.69 121 MET A CA 1
ATOM 957 C C . MET A 1 121 ? -2.530 -5.098 1.578 1.00 93.69 121 MET A C 1
ATOM 959 O O . MET A 1 121 ? -1.997 -5.644 0.614 1.00 93.69 121 MET A O 1
ATOM 963 N N . GLU A 1 122 ? -1.887 -4.903 2.729 1.00 94.44 122 GLU A N 1
ATOM 964 C CA . GLU A 1 122 ? -0.500 -5.306 2.957 1.00 94.44 122 GLU A CA 1
ATOM 965 C C . GLU A 1 122 ? -0.317 -6.826 2.897 1.00 94.44 122 GLU A C 1
ATOM 967 O O . GLU A 1 122 ? 0.576 -7.299 2.194 1.00 94.44 122 GLU A O 1
ATOM 972 N N . ALA A 1 123 ? -1.195 -7.590 3.552 1.00 94.38 123 ALA A N 1
ATOM 973 C CA . ALA A 1 123 ? -1.147 -9.049 3.544 1.00 94.38 123 ALA A CA 1
ATOM 974 C C . ALA A 1 123 ? -1.254 -9.618 2.120 1.00 94.38 123 ALA A C 1
ATOM 976 O O . ALA A 1 123 ? -0.474 -10.491 1.743 1.00 94.38 123 ALA A O 1
ATOM 977 N N . ILE A 1 124 ? -2.165 -9.088 1.294 1.00 95.19 124 ILE A N 1
ATOM 978 C CA . ILE A 1 124 ? -2.314 -9.520 -0.105 1.00 95.19 124 ILE A CA 1
ATOM 979 C C . ILE A 1 124 ? -1.024 -9.271 -0.895 1.00 95.19 124 ILE A C 1
ATOM 981 O O . ILE A 1 124 ? -0.575 -10.155 -1.625 1.00 95.19 124 ILE A O 1
ATOM 985 N N . ILE A 1 125 ? -0.397 -8.102 -0.733 1.00 95.56 125 ILE A N 1
ATOM 986 C CA . ILE A 1 125 ? 0.862 -7.759 -1.413 1.00 95.56 125 ILE A CA 1
ATOM 987 C C . ILE A 1 125 ? 2.005 -8.667 -0.945 1.00 95.56 125 ILE A C 1
ATOM 989 O O . ILE A 1 125 ? 2.775 -9.135 -1.777 1.00 95.56 125 ILE A O 1
ATOM 993 N N . GLN A 1 126 ? 2.100 -8.959 0.354 1.00 94.75 126 GLN A N 1
ATOM 994 C CA . GLN A 1 126 ? 3.137 -9.839 0.907 1.00 94.75 126 GLN A CA 1
ATOM 995 C C . GLN A 1 126 ? 2.982 -11.301 0.477 1.00 94.75 126 GLN A C 1
ATOM 997 O O . GLN A 1 126 ? 3.980 -11.992 0.287 1.00 94.75 126 GLN A O 1
ATOM 1002 N N . MET A 1 127 ? 1.747 -11.777 0.304 1.00 95.50 127 MET A N 1
ATOM 1003 C CA . MET A 1 127 ? 1.481 -13.119 -0.221 1.00 95.50 127 MET A CA 1
ATOM 1004 C C . MET A 1 127 ? 1.660 -13.217 -1.744 1.00 95.50 127 MET A C 1
ATOM 1006 O O . MET A 1 127 ? 1.729 -14.322 -2.282 1.00 95.50 127 MET A O 1
ATOM 1010 N N . SER A 1 128 ? 1.712 -12.081 -2.444 1.00 94.81 128 SER A N 1
ATOM 1011 C CA . SER A 1 128 ? 1.869 -12.037 -3.898 1.00 94.81 128 SER A CA 1
ATOM 1012 C C . SER A 1 128 ? 3.308 -12.333 -4.334 1.00 94.81 128 SER A C 1
ATOM 1014 O O . SER A 1 128 ? 4.269 -12.163 -3.584 1.00 94.81 128 SER A O 1
ATOM 1016 N N . ARG A 1 129 ? 3.470 -12.765 -5.587 1.00 93.44 129 ARG A N 1
ATOM 1017 C CA . ARG A 1 129 ? 4.763 -13.079 -6.211 1.00 93.44 129 ARG A CA 1
ATOM 1018 C C . ARG A 1 129 ? 4.975 -12.250 -7.467 1.00 93.44 129 ARG A C 1
ATOM 1020 O O . ARG A 1 129 ? 4.062 -12.048 -8.252 1.00 93.44 129 ARG A O 1
ATOM 1027 N N . TRP A 1 130 ? 6.199 -11.823 -7.726 1.00 93.38 130 TRP A N 1
ATOM 1028 C CA . TRP A 1 130 ? 6.511 -11.004 -8.902 1.00 93.38 130 TRP A CA 1
ATOM 1029 C C . TRP A 1 130 ? 6.942 -11.907 -10.061 1.00 93.38 130 TRP A C 1
ATOM 1031 O O . TRP A 1 130 ? 7.896 -12.669 -9.912 1.00 93.38 130 TRP A O 1
ATOM 1041 N N . ILE A 1 131 ? 6.257 -11.829 -11.203 1.00 92.31 131 ILE A N 1
ATOM 1042 C CA . ILE A 1 131 ? 6.583 -12.620 -12.402 1.00 92.31 131 ILE A CA 1
ATOM 1043 C C . ILE A 1 131 ? 7.347 -11.701 -13.353 1.00 92.31 131 ILE A C 1
ATOM 1045 O O . ILE A 1 131 ? 6.798 -10.700 -13.808 1.00 92.31 131 ILE A O 1
ATOM 1049 N N . ASP A 1 132 ? 8.629 -11.982 -13.587 1.00 91.38 132 ASP A N 1
ATOM 1050 C CA . ASP A 1 132 ? 9.531 -11.160 -14.414 1.00 91.38 132 ASP A CA 1
ATOM 1051 C C . ASP A 1 132 ? 9.553 -9.670 -14.023 1.00 91.38 132 ASP A C 1
ATOM 1053 O O . ASP A 1 132 ? 9.559 -8.760 -14.864 1.00 91.38 132 ASP A O 1
ATOM 1057 N N . GLY A 1 133 ? 9.511 -9.409 -12.712 1.00 92.81 133 GLY A N 1
ATOM 1058 C CA . GLY A 1 133 ? 9.435 -8.053 -12.165 1.00 92.81 133 GLY A CA 1
ATOM 1059 C C . GLY A 1 133 ? 8.127 -7.338 -12.511 1.00 92.81 133 GLY A C 1
ATOM 1060 O O . GLY A 1 133 ? 8.104 -6.116 -12.600 1.00 92.81 133 GLY A O 1
ATOM 1061 N N . ARG A 1 134 ? 7.040 -8.072 -12.766 1.00 94.69 134 ARG A N 1
ATOM 1062 C CA . ARG A 1 134 ? 5.699 -7.526 -12.999 1.00 94.69 134 ARG A CA 1
ATOM 1063 C C . ARG A 1 134 ? 4.726 -8.036 -11.946 1.00 94.69 134 ARG A C 1
ATOM 1065 O O . ARG A 1 134 ? 4.834 -9.169 -11.472 1.00 94.69 134 ARG A O 1
ATOM 1072 N N . PHE A 1 135 ? 3.749 -7.199 -11.627 1.00 95.81 135 PHE A N 1
ATOM 1073 C CA . PHE A 1 135 ? 2.584 -7.582 -10.848 1.00 95.81 135 PHE A CA 1
ATOM 1074 C C . PHE A 1 135 ? 1.425 -7.836 -11.820 1.00 95.81 135 PHE A C 1
ATOM 1076 O O . PHE A 1 135 ? 0.878 -6.900 -12.407 1.00 95.81 135 PHE A O 1
ATOM 1083 N N . VAL A 1 136 ? 1.104 -9.109 -12.047 1.00 95.19 136 VAL A N 1
ATOM 1084 C CA . VAL A 1 136 ? 0.072 -9.574 -12.995 1.00 95.19 136 VAL A CA 1
ATOM 1085 C C . VAL A 1 136 ? -0.992 -10.403 -12.264 1.00 95.19 136 VAL A C 1
ATOM 1087 O O . VAL A 1 136 ? -0.738 -10.818 -11.143 1.00 95.19 136 VAL A O 1
ATOM 1090 N N . PRO A 1 137 ? -2.179 -10.675 -12.834 1.00 93.12 137 PRO A N 1
ATOM 1091 C CA . PRO A 1 137 ? -3.216 -11.454 -12.145 1.00 93.12 137 PRO A CA 1
ATOM 1092 C C . PRO A 1 137 ? -2.723 -12.797 -11.564 1.00 93.12 137 PRO A C 1
ATOM 1094 O O . PRO A 1 137 ? -3.095 -13.184 -10.462 1.00 93.12 137 PRO A O 1
ATOM 1097 N N . ALA A 1 138 ? -1.800 -13.472 -12.257 1.00 93.06 138 ALA A N 1
ATOM 1098 C CA . ALA A 1 138 ? -1.180 -14.718 -11.794 1.00 93.06 138 ALA A CA 1
ATOM 1099 C C . ALA A 1 138 ? -0.210 -14.552 -10.601 1.00 93.06 138 ALA A C 1
ATOM 1101 O O . ALA A 1 138 ? 0.179 -15.537 -9.981 1.00 93.06 138 ALA A O 1
ATOM 1102 N N . SER A 1 139 ? 0.199 -13.324 -10.282 1.00 94.25 139 SER A N 1
ATOM 1103 C CA . SER A 1 139 ? 1.037 -12.995 -9.124 1.00 94.25 139 SER A CA 1
ATOM 1104 C C . SER A 1 139 ? 0.306 -13.115 -7.795 1.00 94.25 139 SER A C 1
ATOM 1106 O O . SER A 1 139 ? 0.947 -13.100 -6.748 1.00 94.25 139 SER A O 1
ATOM 1108 N N . LEU A 1 140 ? -1.021 -13.121 -7.817 1.00 94.19 140 LEU A N 1
ATOM 1109 C CA . LEU A 1 140 ? -1.823 -12.925 -6.622 1.00 94.19 140 LEU A CA 1
ATOM 1110 C C . LEU A 1 140 ? -1.979 -14.209 -5.820 1.00 94.19 140 LEU A C 1
ATOM 1112 O O . LEU A 1 140 ? -1.835 -15.306 -6.365 1.00 94.19 140 LEU A O 1
ATOM 1116 N N . PRO A 1 141 ? -2.271 -14.085 -4.516 1.00 94.31 141 PRO A N 1
ATOM 1117 C CA . PRO A 1 141 ? -2.579 -15.244 -3.706 1.00 94.31 141 PRO A CA 1
ATOM 1118 C C . PRO A 1 141 ? -3.819 -15.969 -4.235 1.00 94.31 141 PRO A C 1
ATOM 1120 O O . PRO A 1 141 ? -4.628 -15.422 -4.988 1.00 94.31 141 PRO A O 1
ATOM 1123 N N . SER A 1 142 ? -3.971 -17.222 -3.811 1.00 92.81 142 SER A N 1
ATOM 1124 C CA . SER A 1 142 ? -5.129 -18.034 -4.185 1.00 92.81 142 SER A CA 1
ATOM 1125 C C . SER A 1 142 ? -6.445 -17.332 -3.829 1.00 92.81 142 SER A C 1
ATOM 1127 O O . SER A 1 142 ? -6.519 -16.567 -2.865 1.00 92.81 142 SER A O 1
ATOM 1129 N N . THR A 1 143 ? -7.520 -17.637 -4.557 1.00 90.94 143 THR A N 1
ATOM 1130 C CA . THR A 1 143 ? -8.849 -17.064 -4.293 1.00 90.94 143 THR A CA 1
ATOM 1131 C C . THR A 1 143 ? -9.294 -17.277 -2.843 1.00 90.94 143 THR A C 1
ATOM 1133 O O . THR A 1 143 ? -9.859 -16.375 -2.233 1.00 90.94 143 THR A O 1
ATOM 1136 N N . ALA A 1 144 ? -8.973 -18.436 -2.257 1.00 90.56 144 ALA A N 1
ATOM 1137 C CA . ALA A 1 144 ? -9.259 -18.727 -0.855 1.00 90.56 144 ALA A CA 1
ATOM 1138 C C . ALA A 1 144 ? -8.559 -17.748 0.106 1.00 90.56 144 ALA A C 1
ATOM 1140 O O . ALA A 1 144 ? -9.189 -17.258 1.037 1.00 90.56 144 ALA A O 1
ATOM 1141 N N . GLN A 1 145 ? -7.287 -17.418 -0.140 1.00 92.38 145 GLN A N 1
ATOM 1142 C CA . GLN A 1 145 ? -6.534 -16.442 0.658 1.00 92.38 145 GLN A CA 1
ATOM 1143 C C . GLN A 1 145 ? -7.027 -15.007 0.433 1.00 92.38 145 GLN A C 1
ATOM 1145 O O . GLN A 1 145 ? -7.125 -14.241 1.387 1.00 92.38 145 GLN A O 1
ATOM 1150 N N . LEU A 1 146 ? -7.379 -14.640 -0.804 1.00 92.31 146 LEU A N 1
ATOM 1151 C CA . LEU A 1 146 ? -7.953 -13.322 -1.109 1.00 92.31 146 LEU A CA 1
ATOM 1152 C C . LEU A 1 146 ? -9.268 -13.084 -0.358 1.00 92.31 146 LEU A C 1
ATOM 1154 O O . LEU A 1 146 ? -9.465 -12.011 0.214 1.00 92.31 146 LEU A O 1
ATOM 1158 N N . ASN A 1 147 ? -10.132 -14.099 -0.298 1.00 91.62 147 ASN A N 1
ATOM 1159 C CA . ASN A 1 147 ? -11.432 -14.021 0.371 1.00 91.62 147 ASN A CA 1
ATOM 1160 C C . ASN A 1 147 ? -11.330 -13.817 1.894 1.00 91.62 147 ASN A C 1
ATOM 1162 O O . ASN A 1 147 ? -12.292 -13.367 2.508 1.00 91.62 147 ASN A O 1
ATOM 1166 N N . LEU A 1 148 ? -10.176 -14.096 2.514 1.00 91.75 148 LEU A N 1
ATOM 1167 C CA . LEU A 1 148 ? -9.936 -13.763 3.926 1.00 91.75 148 LEU A CA 1
ATOM 1168 C C . LEU A 1 148 ? -9.778 -12.252 4.152 1.00 91.75 148 LEU A C 1
ATOM 1170 O O . LEU A 1 148 ? -9.949 -11.765 5.268 1.00 91.75 148 LEU A O 1
ATOM 1174 N N . HIS A 1 149 ? -9.430 -11.506 3.104 1.00 92.06 149 HIS A N 1
ATOM 1175 C CA . HIS A 1 149 ? -9.047 -10.101 3.200 1.00 92.06 149 HIS A CA 1
ATOM 1176 C C . HIS A 1 149 ? -10.019 -9.142 2.512 1.00 92.06 149 HIS A C 1
ATOM 1178 O O . HIS A 1 149 ? -10.007 -7.956 2.862 1.00 92.06 149 HIS A O 1
ATOM 1184 N N . VAL A 1 150 ? -10.849 -9.635 1.587 1.00 91.50 150 VAL A N 1
ATOM 1185 C CA . VAL A 1 150 ? -11.818 -8.859 0.798 1.00 91.50 150 VAL A CA 1
ATOM 1186 C C . VAL A 1 150 ? -13.235 -9.382 1.026 1.00 91.50 150 VAL A C 1
ATOM 1188 O O . VAL A 1 150 ? -13.481 -10.585 0.960 1.00 91.50 150 VAL A O 1
ATOM 1191 N N . ARG A 1 151 ? -14.180 -8.476 1.294 1.00 85.12 151 ARG A N 1
ATOM 1192 C CA . ARG A 1 151 ? -15.580 -8.806 1.585 1.00 85.12 151 ARG A CA 1
ATOM 1193 C C . ARG A 1 151 ? -16.384 -8.980 0.291 1.00 85.12 151 ARG A C 1
ATOM 1195 O O . ARG A 1 151 ? -16.368 -8.094 -0.552 1.00 85.12 151 ARG A O 1
ATOM 1202 N N . ASN A 1 152 ? -17.118 -10.093 0.170 1.00 63.75 152 ASN A N 1
ATOM 1203 C CA . ASN A 1 152 ? -18.192 -10.333 -0.811 1.00 63.75 152 ASN A CA 1
ATOM 1204 C C . ASN A 1 152 ? -17.970 -9.823 -2.258 1.00 63.75 152 ASN A C 1
ATOM 1206 O O . ASN A 1 152 ? -18.901 -9.269 -2.839 1.00 63.75 152 ASN A O 1
ATOM 1210 N N . GLY A 1 153 ? -16.816 -10.035 -2.898 1.00 62.62 153 GLY A N 1
ATOM 1211 C CA . GLY A 1 153 ? -16.774 -9.847 -4.354 1.00 62.62 153 GLY A CA 1
ATOM 1212 C C . GLY A 1 153 ? -15.413 -9.642 -4.995 1.00 62.62 153 GLY A C 1
ATOM 1213 O O . GLY A 1 153 ? -14.529 -8.996 -4.441 1.00 62.62 153 GLY A O 1
ATOM 1214 N N . THR A 1 154 ? -15.317 -10.224 -6.192 1.00 61.12 154 THR A N 1
ATOM 1215 C CA . THR A 1 154 ? -14.349 -10.026 -7.282 1.00 61.12 154 TH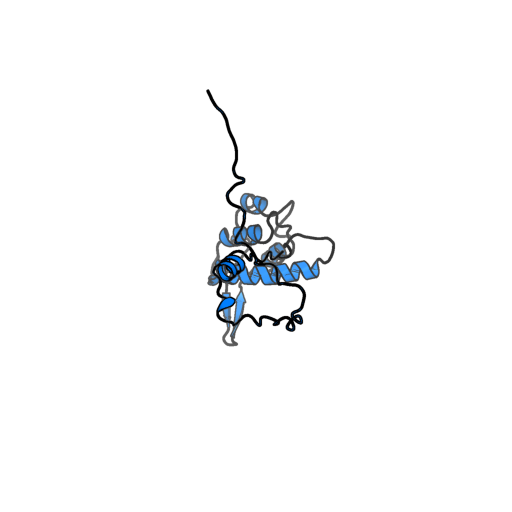R A CA 1
ATOM 1216 C C . THR A 1 154 ? -13.336 -8.909 -7.066 1.00 61.12 154 THR A C 1
ATOM 1218 O O . THR A 1 154 ? -13.639 -7.727 -7.205 1.00 61.12 154 THR A O 1
ATOM 1221 N N . PHE A 1 155 ? -12.093 -9.311 -6.799 1.00 70.12 155 PHE A N 1
ATOM 1222 C CA . PHE A 1 155 ? -10.953 -8.399 -6.799 1.00 70.12 155 PHE A CA 1
ATOM 1223 C C . PHE A 1 155 ? -10.715 -7.822 -8.211 1.00 70.12 155 PHE A C 1
ATOM 1225 O O . PHE A 1 155 ? -10.337 -6.669 -8.344 1.00 70.12 155 PHE A O 1
ATOM 1232 N N . TRP A 1 156 ? -11.001 -8.584 -9.266 1.00 65.69 156 TRP A N 1
ATOM 1233 C CA . TRP A 1 156 ? -10.849 -8.180 -10.670 1.00 65.69 156 TRP A CA 1
ATOM 1234 C C . TRP A 1 156 ? -12.166 -8.470 -11.397 1.00 65.69 156 TRP A C 1
ATOM 1236 O O . TRP A 1 156 ? -12.706 -9.568 -11.234 1.00 65.69 156 TRP A O 1
ATOM 1246 N N . GLN A 1 157 ? -12.669 -7.498 -12.161 1.00 50.19 157 GLN A N 1
ATOM 1247 C CA . GLN A 1 157 ? -13.792 -7.636 -13.093 1.00 50.19 157 GLN A CA 1
ATOM 1248 C C . GLN A 1 157 ? -13.328 -7.226 -14.488 1.00 50.19 157 GLN A C 1
ATOM 1250 O O . GLN A 1 157 ? -12.524 -6.269 -14.561 1.00 50.19 157 GLN A O 1
#

Foldseek 3Di:
DDDDDDDPPPDDDPDDDDDDPDDDDDPDDPPPDDPVNCPDVVNVVVVVPPDDDDPDDFLADDPPDLVVSLVVQLVLLVVLCVVQQVLQWDQDPVRDIDGQEDPQQSCLSSPFGFPRGSVLSNVQSNQFAADNSHHDPVRTDDPVSNCVTTPDDDSGD

Sequence (157 aa):
MTTSNGFDDFANPLKKKEPEPGEPDEPGQTNELSASDLRSSKLDDFTSRLRGYLDIADLKLSEGDRELQMLRRAVKLRSILKLNAKPIFINYSNGIEYARINESIIDGFLRCDFVHGVRSMEAIIQMSRWIDGRFVPASLPSTAQLNLHVRNGTFWQ

Secondary structure (DSSP, 8-state):
------TTTTS----PPPPPTT------------TTTT--HHHHHHHHH------PPPSS--TT-HHHHHHHHHHHHHHHHHHH-GGGEEE-TTS-EEE-B-HHHHHHHHHS-BTTTHHHHHHHHHH---BTTBB-GGGSPPHHHHHTTB-SS-S--

Organism: NCBI:txid326475

pLDDT: mean 76.05, std 19.23, range [34.28, 95.94]